Protein AF-F4N006-F1 (afdb_monomer)

Secondary structure (DSSP, 8-state):
-HHHHIIIIISTT-SEEEEEE----SS-PPPEEEEE--S-HHHHHHHHHHGGGS--SEEEEEPTT-TT-TTSHHHHHHHTT-EEEEEE--

Radius of gyration: 13.23 Å; Cα contacts (8 Å, |Δi|>4): 142; chains: 1; bounding box: 28×29×36 Å

pLDDT: mean 78.96, std 9.6, range [50.16, 90.31]

Solvent-accessible surface area (backbone atoms only — not comparable to full-atom values): 5320 Å² total; per-residue (Å²): 107,74,68,55,47,46,58,68,56,69,46,57,82,49,82,61,47,76,46,80,46,63,53,92,50,100,51,92,46,80,24,30,29,45,38,60,38,71,82,43,72,69,62,39,50,52,49,61,64,53,56,76,74,51,98,45,82,42,77,46,77,40,57,52,87,65,62,90,60,73,88,40,71,45,49,49,33,40,79,71,78,34,52,33,37,36,36,43,53,61

Organism: NCBI:txid913028

Sequence (90 aa):
MLIDSVLNSWAKEAAVFIDLHGGDLGEDVAKFVMCQQIGDDELDNIIRSLAPQFDADAIVEFAADQTHNQGWATNELPSLGRHAVMSEGG

Mean predicted aligned error: 7.29 Å

Foldseek 3Di:
DVVCCVDVPVCVPPQEAEAEAEDVPVDDDFKEKEAEDQPDPVLSVVLVVVRVVDPGPYYHYDYNVNLPPPDDPRSVQVVVVHHYMYIYDD

Structure (mmCIF, N/CA/C/O backbone):
data_AF-F4N006-F1
#
_entry.id   AF-F4N006-F1
#
loop_
_atom_site.group_PDB
_atom_site.id
_atom_site.type_symbol
_atom_site.label_atom_id
_atom_site.label_alt_id
_atom_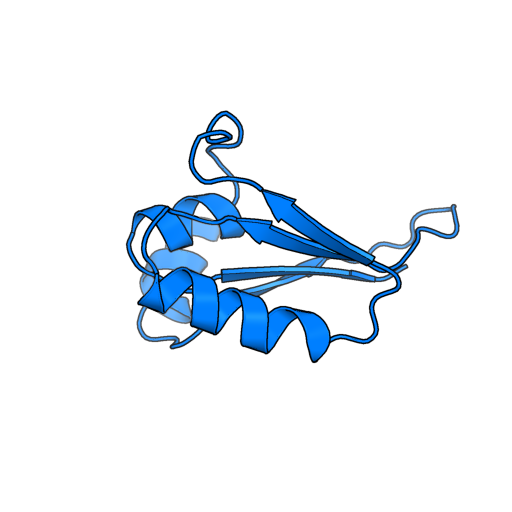site.label_comp_id
_atom_site.label_asym_id
_atom_site.label_entity_id
_atom_site.label_seq_id
_atom_site.pdbx_PDB_ins_code
_atom_site.Cartn_x
_atom_site.Cartn_y
_atom_site.Cartn_z
_atom_site.occupancy
_atom_site.B_iso_or_equiv
_atom_site.auth_seq_id
_atom_site.auth_comp_id
_atom_site.auth_asym_id
_atom_site.auth_atom_id
_atom_site.pdbx_PDB_model_num
ATOM 1 N N . MET A 1 1 ? -12.441 18.321 -1.703 1.00 78.06 1 MET A N 1
ATOM 2 C CA . MET A 1 1 ? -11.254 18.213 -2.588 1.00 78.06 1 MET A CA 1
ATOM 3 C C . MET A 1 1 ? -11.022 16.726 -2.839 1.00 78.06 1 MET A C 1
ATOM 5 O O . MET A 1 1 ? -11.297 15.970 -1.921 1.00 78.06 1 MET A O 1
ATOM 9 N N . LEU A 1 2 ? -10.592 16.284 -4.027 1.00 83.94 2 LEU A N 1
ATOM 10 C CA . LEU A 1 2 ? -10.583 14.853 -4.404 1.00 83.94 2 LEU A CA 1
ATOM 11 C C . LEU A 1 2 ? -9.926 13.931 -3.356 1.00 83.94 2 LEU A C 1
ATOM 13 O O . LEU A 1 2 ? -10.511 12.917 -2.992 1.00 83.94 2 LEU A O 1
ATOM 17 N N . ILE A 1 3 ? -8.770 14.326 -2.815 1.00 81.69 3 ILE A N 1
ATOM 18 C CA . ILE A 1 3 ? -8.036 13.538 -1.811 1.00 81.69 3 ILE A CA 1
ATOM 19 C C . ILE A 1 3 ? -8.838 13.284 -0.527 1.00 81.69 3 ILE A C 1
ATOM 21 O O . ILE A 1 3 ? -8.811 12.185 0.015 1.00 81.69 3 ILE A O 1
ATOM 25 N N . ASP A 1 4 ? -9.611 14.270 -0.074 1.00 84.00 4 ASP A N 1
ATOM 26 C CA . ASP A 1 4 ? -10.465 14.133 1.105 1.00 84.00 4 ASP A CA 1
ATOM 27 C C . ASP A 1 4 ? -11.577 13.106 0.852 1.00 84.00 4 ASP A C 1
ATOM 29 O O . ASP A 1 4 ? -11.825 12.233 1.677 1.00 84.00 4 ASP A O 1
ATOM 33 N N . SER A 1 5 ? -12.186 13.125 -0.337 1.00 89.50 5 SER A N 1
ATOM 34 C CA . SER A 1 5 ? -13.195 12.130 -0.708 1.00 89.50 5 SER A CA 1
ATOM 35 C C . SER A 1 5 ? -12.607 10.721 -0.808 1.00 89.50 5 SER A C 1
ATOM 37 O O . SER A 1 5 ? -13.222 9.774 -0.322 1.00 89.50 5 SER A O 1
ATOM 39 N N . VAL A 1 6 ? -11.401 10.575 -1.363 1.00 86.00 6 VAL A N 1
ATOM 40 C CA . VAL A 1 6 ? -10.712 9.279 -1.439 1.00 86.00 6 VAL A CA 1
ATOM 41 C C . VAL A 1 6 ? -10.419 8.742 -0.038 1.00 86.00 6 VAL A C 1
ATOM 43 O O . VAL A 1 6 ? -10.830 7.629 0.283 1.00 86.00 6 VAL A O 1
ATOM 46 N N . LEU A 1 7 ? -9.773 9.532 0.822 1.00 84.94 7 LEU A N 1
ATOM 47 C CA . LEU A 1 7 ? -9.295 9.046 2.118 1.00 84.94 7 LEU A CA 1
ATOM 48 C C . LEU A 1 7 ? -10.403 8.916 3.167 1.00 84.94 7 LEU A C 1
ATOM 50 O O . LEU A 1 7 ? -10.399 7.951 3.939 1.00 84.94 7 LEU A O 1
ATOM 54 N N . ASN A 1 8 ? -11.338 9.870 3.197 1.00 84.38 8 ASN A N 1
ATOM 55 C CA . ASN A 1 8 ? -12.304 10.031 4.287 1.00 84.38 8 ASN A CA 1
ATOM 56 C C . ASN A 1 8 ? -13.729 9.605 3.922 1.00 84.38 8 ASN A C 1
ATOM 58 O O . ASN A 1 8 ? -14.575 9.511 4.812 1.00 84.38 8 ASN A O 1
ATOM 62 N N . SER A 1 9 ? -14.013 9.318 2.648 1.00 90.06 9 SER A N 1
ATOM 63 C CA . SER A 1 9 ? -15.306 8.772 2.222 1.00 90.06 9 SER A CA 1
ATOM 64 C C . SER A 1 9 ? -15.157 7.396 1.586 1.00 90.06 9 SER A C 1
ATOM 66 O O . SER A 1 9 ? -15.723 6.439 2.102 1.00 90.06 9 SER A O 1
ATOM 68 N N . TRP A 1 10 ? -14.381 7.267 0.511 1.00 89.69 10 TRP A N 1
ATOM 69 C CA . TRP A 1 10 ? -14.343 6.032 -0.278 1.00 89.69 10 TRP A CA 1
ATOM 70 C C . TRP A 1 10 ? -13.523 4.931 0.387 1.00 89.69 10 TRP A C 1
ATOM 72 O O . TRP A 1 10 ? -13.986 3.803 0.506 1.00 89.69 10 TRP A O 1
ATOM 82 N N . ALA A 1 11 ? -12.331 5.261 0.879 1.00 87.19 11 ALA A N 1
ATOM 83 C CA . ALA A 1 11 ? -11.460 4.302 1.548 1.00 87.19 11 ALA A CA 1
ATOM 84 C C . ALA A 1 11 ? -11.767 4.148 3.043 1.00 87.19 11 ALA A C 1
ATOM 86 O O . ALA A 1 11 ? -11.085 3.380 3.720 1.00 87.19 11 ALA A O 1
ATOM 87 N N . LYS A 1 12 ? -12.732 4.904 3.591 1.00 85.94 12 LYS A N 1
ATOM 88 C CA . LYS A 1 12 ? -12.936 5.050 5.043 1.00 85.94 12 LYS A CA 1
ATOM 89 C C . LYS A 1 12 ? -13.065 3.709 5.769 1.00 85.94 12 LYS A C 1
ATOM 91 O O . LYS A 1 12 ? -12.508 3.557 6.848 1.00 85.94 12 LYS A O 1
ATOM 96 N N . GLU A 1 13 ? -13.785 2.767 5.170 1.00 86.56 13 GLU A N 1
ATOM 97 C CA . GLU A 1 13 ? -14.060 1.440 5.740 1.00 86.56 13 GLU A CA 1
ATOM 98 C C . GLU A 1 13 ? -13.282 0.321 5.033 1.00 86.56 13 GLU A C 1
ATOM 100 O O . GLU A 1 13 ? -13.512 -0.860 5.286 1.00 86.56 13 GLU A O 1
ATOM 105 N N . ALA A 1 14 ? -12.366 0.672 4.127 1.00 85.19 14 ALA A N 1
ATOM 106 C CA . ALA A 1 14 ? -11.537 -0.315 3.458 1.00 85.19 14 ALA A CA 1
ATOM 107 C C . ALA A 1 14 ? -10.582 -0.960 4.470 1.00 85.19 14 ALA A C 1
ATOM 109 O O . ALA A 1 14 ? -9.913 -0.266 5.235 1.00 85.19 14 ALA A O 1
ATOM 110 N N . ALA A 1 15 ? -10.490 -2.291 4.438 1.00 81.81 15 ALA A N 1
ATOM 111 C CA . ALA A 1 15 ? -9.537 -3.026 5.267 1.00 81.81 15 ALA A CA 1
ATOM 112 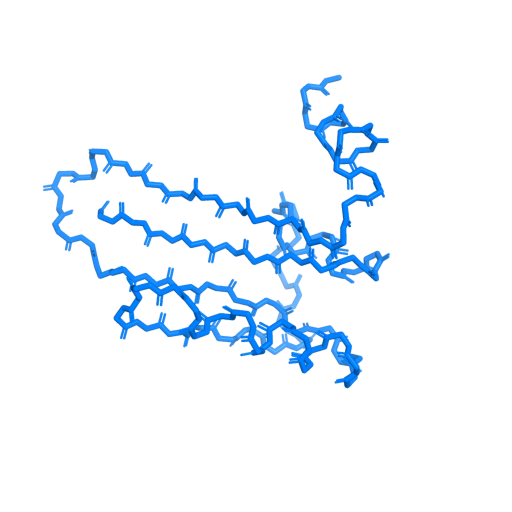C C . ALA A 1 15 ? -8.080 -2.693 4.898 1.00 81.81 15 ALA A C 1
ATOM 114 O O . ALA A 1 15 ? -7.213 -2.693 5.769 1.00 81.81 15 ALA A O 1
ATOM 115 N N . VAL A 1 16 ? -7.831 -2.399 3.615 1.00 81.50 16 VAL A N 1
ATOM 116 C CA . VAL A 1 16 ? -6.529 -2.022 3.051 1.00 81.50 16 VAL A CA 1
ATOM 117 C C 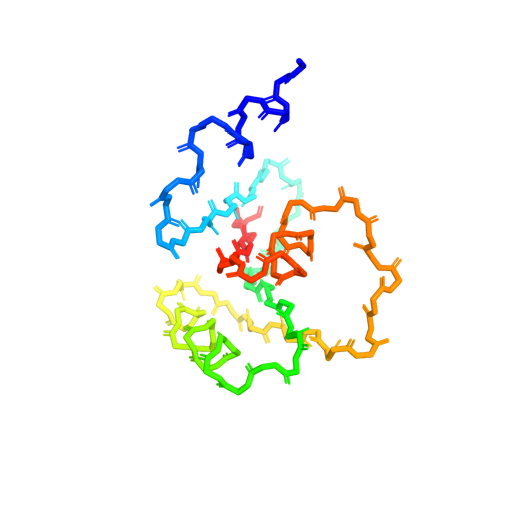. VAL A 1 16 ? -6.738 -0.995 1.939 1.00 81.50 16 VAL A C 1
ATOM 119 O O . VAL A 1 16 ? -7.673 -1.118 1.146 1.00 81.50 16 VAL A O 1
ATOM 122 N N . PHE A 1 17 ? -5.851 -0.005 1.860 1.00 84.94 17 PHE A N 1
ATOM 123 C CA . PHE A 1 17 ? -5.726 0.907 0.727 1.00 84.94 17 PHE A CA 1
ATOM 124 C C . PHE A 1 17 ? -4.499 0.536 -0.118 1.00 84.94 17 PHE A C 1
ATOM 126 O O . PHE A 1 17 ? -3.379 0.547 0.384 1.00 84.94 17 PHE A O 1
ATOM 133 N N . ILE A 1 18 ? -4.698 0.198 -1.392 1.00 85.00 18 ILE A N 1
ATOM 134 C CA . ILE A 1 18 ? -3.602 -0.105 -2.323 1.00 85.00 18 ILE A CA 1
ATOM 135 C C . ILE A 1 18 ? -3.509 1.045 -3.317 1.00 85.00 18 ILE A C 1
ATOM 137 O O . ILE A 1 18 ? -4.457 1.288 -4.066 1.00 85.00 18 ILE A O 1
ATOM 141 N N . ASP A 1 19 ? -2.378 1.737 -3.307 1.00 85.44 19 ASP A N 1
ATOM 142 C CA . ASP A 1 19 ? -2.075 2.808 -4.246 1.00 85.44 19 ASP A CA 1
ATOM 143 C C . ASP A 1 19 ? -1.220 2.251 -5.386 1.00 85.44 19 ASP A C 1
ATOM 145 O O . ASP A 1 19 ? -0.066 1.867 -5.186 1.00 85.44 19 ASP A O 1
ATOM 149 N N . LEU A 1 20 ? -1.817 2.129 -6.569 1.00 83.94 20 LEU A N 1
ATOM 150 C CA . LEU A 1 20 ? -1.136 1.621 -7.755 1.00 83.94 20 LEU A CA 1
ATOM 151 C C . LEU A 1 20 ? -0.569 2.806 -8.526 1.00 83.94 20 LEU A C 1
ATOM 153 O O . LEU A 1 20 ? -1.314 3.546 -9.170 1.00 83.94 20 LEU A O 1
ATOM 157 N N . HIS A 1 21 ? 0.742 2.977 -8.446 1.00 81.25 21 HIS A N 1
ATOM 158 C CA . HIS A 1 21 ? 1.478 3.902 -9.288 1.00 81.25 21 HIS A CA 1
ATOM 159 C C . HIS A 1 21 ? 2.005 3.142 -10.500 1.00 81.25 21 HIS A C 1
ATOM 161 O O . H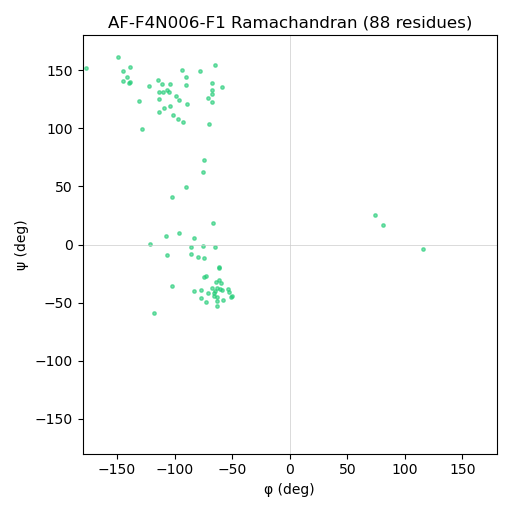IS A 1 21 ? 2.228 1.929 -10.490 1.00 81.25 21 HIS A O 1
ATOM 167 N N . GLY A 1 22 ? 2.121 3.879 -11.581 1.00 72.62 22 GLY A N 1
ATOM 168 C CA . GLY A 1 22 ? 2.633 3.411 -12.848 1.00 72.62 22 GLY A CA 1
ATOM 169 C C . GLY A 1 22 ? 2.652 4.599 -13.784 1.00 72.62 22 GLY A C 1
ATOM 170 O O . GLY A 1 22 ? 1.838 5.526 -13.657 1.00 72.62 22 GLY A O 1
ATOM 171 N N . GLY A 1 23 ? 3.564 4.583 -14.738 1.00 64.19 23 GLY A N 1
ATOM 172 C CA . GLY A 1 23 ? 3.658 5.640 -15.724 1.00 64.19 23 GLY A CA 1
ATOM 173 C C . GLY A 1 23 ? 4.165 5.110 -17.047 1.00 64.19 23 GLY A C 1
ATOM 174 O O . GLY A 1 23 ? 4.796 4.069 -17.124 1.00 64.19 23 GLY A O 1
ATOM 175 N N . ASP A 1 24 ? 3.925 5.872 -18.109 1.00 64.06 24 ASP A N 1
ATOM 176 C CA . ASP A 1 24 ? 4.775 5.796 -19.299 1.00 64.06 24 ASP A CA 1
ATOM 177 C C . ASP A 1 24 ? 6.086 6.523 -18.961 1.00 64.06 24 ASP A C 1
ATOM 179 O O . ASP A 1 24 ? 6.376 7.618 -19.455 1.00 64.06 24 ASP A O 1
ATOM 183 N N . LEU A 1 25 ? 6.808 5.991 -17.971 1.00 61.62 25 LEU A N 1
ATOM 184 C CA . LEU A 1 25 ? 8.152 6.433 -17.667 1.00 61.62 25 LEU A CA 1
ATOM 185 C C . LEU A 1 25 ? 8.968 5.993 -18.882 1.00 61.62 25 LEU A C 1
ATOM 187 O O . LEU A 1 25 ? 8.952 4.830 -19.267 1.00 61.62 25 LEU A O 1
ATOM 191 N N . GLY A 1 26 ? 9.637 6.927 -19.559 1.00 60.91 26 GLY A N 1
ATOM 192 C CA . GLY A 1 26 ? 10.439 6.623 -20.755 1.00 60.91 26 GLY A CA 1
ATOM 193 C C . GLY A 1 26 ? 11.673 5.748 -20.474 1.00 60.91 26 GLY A C 1
ATOM 194 O O . GLY A 1 26 ? 12.614 5.749 -21.266 1.00 60.91 26 GLY A O 1
ATOM 195 N N . GLU A 1 27 ? 11.692 5.066 -19.332 1.00 66.69 27 GLU A N 1
ATOM 196 C CA . GLU A 1 27 ? 12.763 4.289 -18.735 1.00 66.69 27 GLU A CA 1
ATOM 197 C C . GLU A 1 27 ? 12.135 3.019 -18.148 1.00 66.69 27 GLU A C 1
ATOM 199 O O . GLU A 1 27 ? 11.074 3.099 -17.540 1.00 66.69 27 GLU A O 1
ATOM 204 N N . ASP A 1 28 ? 12.788 1.864 -18.302 1.00 68.88 28 ASP A N 1
ATOM 205 C CA . ASP A 1 28 ? 12.365 0.639 -17.616 1.00 68.88 28 ASP A CA 1
ATOM 206 C C . ASP A 1 28 ? 12.660 0.785 -16.112 1.00 68.88 28 ASP A C 1
ATOM 208 O O . ASP A 1 28 ? 13.820 0.671 -15.692 1.00 68.88 28 ASP A O 1
ATOM 212 N N . VAL A 1 29 ? 11.639 1.043 -15.290 1.00 72.50 29 VAL A N 1
ATOM 213 C CA . VAL A 1 29 ? 11.790 1.102 -13.833 1.00 72.50 29 VAL A CA 1
ATOM 214 C C . VAL A 1 29 ? 11.556 -0.284 -13.234 1.00 72.50 29 VAL A C 1
ATOM 216 O O . VAL A 1 29 ? 10.650 -1.023 -13.622 1.00 72.50 29 VAL A O 1
ATOM 219 N N . ALA A 1 30 ? 12.402 -0.666 -12.271 1.00 75.50 30 ALA A N 1
ATOM 220 C CA . ALA A 1 30 ? 12.192 -1.892 -11.506 1.00 75.50 30 ALA A CA 1
ATOM 221 C C . ALA A 1 30 ? 10.834 -1.827 -10.796 1.00 75.50 30 ALA A C 1
ATOM 223 O O . ALA A 1 30 ? 10.511 -0.814 -10.176 1.00 75.50 30 ALA A O 1
ATOM 224 N N . LYS A 1 31 ? 10.055 -2.908 -10.833 1.00 82.69 31 LYS A N 1
ATOM 225 C CA . LYS A 1 31 ? 8.791 -2.966 -10.098 1.00 82.69 31 LYS A CA 1
ATOM 226 C C . LYS A 1 31 ? 9.107 -3.057 -8.617 1.00 82.69 31 LYS A C 1
ATOM 228 O O . LYS A 1 31 ? 9.833 -3.957 -8.195 1.00 82.69 31 LYS A O 1
ATOM 233 N N . PHE A 1 32 ? 8.557 -2.174 -7.801 1.00 85.81 32 PHE A N 1
ATOM 234 C CA . PHE A 1 32 ? 8.771 -2.256 -6.362 1.00 85.81 32 PHE A CA 1
ATOM 235 C C . PHE A 1 32 ? 7.498 -1.974 -5.581 1.00 85.81 32 PHE A C 1
ATOM 237 O O . PHE A 1 32 ? 6.603 -1.257 -6.027 1.00 85.81 32 PHE A O 1
ATOM 244 N N . VAL A 1 33 ? 7.442 -2.547 -4.384 1.00 88.31 33 VAL A N 1
ATOM 245 C CA . VAL A 1 33 ? 6.416 -2.256 -3.386 1.00 88.31 33 VAL A CA 1
ATOM 246 C C . VAL A 1 33 ? 7.053 -1.490 -2.242 1.00 88.31 33 VAL A C 1
ATOM 248 O O . VAL A 1 33 ? 8.083 -1.908 -1.715 1.00 88.31 33 VAL A O 1
ATOM 251 N N . MET A 1 34 ? 6.430 -0.387 -1.837 1.00 86.69 34 MET A N 1
ATOM 252 C CA . MET A 1 34 ? 6.830 0.385 -0.664 1.00 86.69 34 MET A CA 1
ATOM 253 C C . MET A 1 34 ? 5.833 0.177 0.473 1.00 86.69 34 MET A C 1
ATOM 255 O O . MET A 1 34 ? 4.616 0.299 0.298 1.00 86.69 34 MET A O 1
ATOM 259 N N . CYS A 1 35 ? 6.370 -0.080 1.662 1.00 85.69 35 CYS A N 1
ATOM 260 C CA . CYS A 1 35 ? 5.604 -0.265 2.884 1.00 85.69 35 CYS A CA 1
ATOM 261 C C . CYS A 1 35 ? 6.181 0.597 4.007 1.00 85.69 35 CYS A C 1
ATOM 263 O O . CYS A 1 35 ? 7.354 0.467 4.356 1.00 85.69 35 CYS A O 1
ATOM 265 N N . GLN A 1 36 ? 5.354 1.457 4.598 1.00 85.25 36 GLN A N 1
ATOM 266 C CA . GLN A 1 36 ? 5.722 2.226 5.782 1.00 85.25 36 GLN A CA 1
ATOM 267 C C . GLN A 1 36 ? 5.366 1.428 7.037 1.00 85.25 36 GLN A C 1
ATOM 269 O O . GLN A 1 36 ? 4.199 1.105 7.252 1.00 85.25 36 GLN A O 1
ATOM 274 N N . GLN A 1 37 ? 6.364 1.136 7.868 1.00 83.94 37 GLN A N 1
ATOM 275 C CA . GLN A 1 37 ? 6.141 0.619 9.215 1.00 83.94 37 GLN A CA 1
ATOM 276 C C . GLN A 1 37 ? 5.729 1.757 10.142 1.00 83.94 37 GLN A C 1
ATOM 278 O O . GLN A 1 37 ? 6.191 2.891 9.982 1.00 83.94 37 GLN A O 1
ATOM 283 N N . ILE A 1 38 ? 4.917 1.454 11.145 1.00 82.81 38 ILE A N 1
ATOM 284 C CA . ILE A 1 38 ? 4.518 2.438 12.162 1.00 82.81 38 ILE A CA 1
ATOM 285 C C . ILE A 1 38 ? 4.887 2.025 13.585 1.00 82.81 38 ILE A C 1
ATOM 287 O O . ILE A 1 38 ? 4.634 2.785 14.518 1.00 82.81 38 ILE A O 1
ATOM 291 N N . GLY A 1 39 ? 5.515 0.857 13.755 1.00 82.75 39 GLY A N 1
ATOM 292 C CA . GLY A 1 39 ? 5.915 0.347 15.066 1.00 82.75 39 GLY A CA 1
ATOM 293 C C . GLY A 1 39 ? 4.770 -0.318 15.829 1.00 82.75 39 GLY A C 1
ATOM 294 O O . GLY A 1 39 ? 4.874 -0.503 17.040 1.00 82.75 39 GLY A O 1
ATOM 295 N N . ASP A 1 40 ? 3.689 -0.661 15.127 1.00 86.12 40 ASP A N 1
ATOM 296 C CA . ASP A 1 40 ? 2.626 -1.534 15.615 1.00 86.12 40 ASP A CA 1
ATOM 297 C C . ASP A 1 40 ? 2.839 -2.921 15.002 1.00 86.12 40 ASP A C 1
ATOM 299 O O . ASP A 1 40 ? 2.697 -3.103 13.792 1.00 86.12 40 ASP A O 1
ATOM 303 N N . ASP A 1 41 ? 3.197 -3.896 15.839 1.00 88.12 41 ASP A N 1
ATOM 304 C CA . ASP A 1 41 ? 3.558 -5.241 15.387 1.00 88.12 41 ASP A CA 1
ATOM 305 C C . ASP A 1 41 ? 2.425 -5.942 14.619 1.00 88.12 41 ASP A C 1
ATOM 307 O O . ASP A 1 41 ? 2.697 -6.730 13.711 1.00 88.12 41 ASP A O 1
ATOM 311 N N . GLU A 1 42 ? 1.158 -5.700 14.964 1.00 87.88 42 GLU A N 1
ATOM 312 C CA . GLU A 1 42 ? 0.024 -6.335 14.287 1.00 87.88 42 GLU A CA 1
ATOM 313 C C . GLU A 1 42 ? -0.160 -5.739 12.888 1.00 87.88 42 GLU A C 1
ATOM 315 O O . GLU A 1 42 ? -0.201 -6.474 11.895 1.00 87.88 42 GLU A O 1
ATOM 320 N N . LEU A 1 43 ? -0.187 -4.407 12.801 1.00 82.06 43 LEU A N 1
ATOM 321 C CA . LEU A 1 43 ? -0.352 -3.681 11.541 1.00 82.06 43 LEU A CA 1
ATOM 322 C C . LEU A 1 43 ? 0.840 -3.897 10.600 1.00 82.06 43 LEU A C 1
ATOM 324 O O . LEU A 1 43 ? 0.652 -4.188 9.414 1.00 82.06 43 LEU A O 1
ATOM 328 N N . ASP A 1 44 ? 2.063 -3.828 11.125 1.00 86.62 44 ASP A N 1
ATOM 329 C CA . ASP A 1 44 ? 3.286 -4.018 10.346 1.00 86.62 44 ASP A CA 1
ATOM 330 C C . ASP A 1 44 ? 3.355 -5.448 9.779 1.00 86.62 44 ASP A C 1
ATOM 332 O O . ASP A 1 44 ? 3.751 -5.646 8.629 1.00 86.62 44 ASP A O 1
ATOM 336 N N . ASN A 1 45 ? 2.913 -6.464 10.531 1.00 89.56 45 ASN A N 1
ATOM 337 C CA . ASN A 1 45 ? 2.864 -7.843 10.036 1.00 89.56 45 ASN A CA 1
ATOM 338 C C . ASN A 1 45 ? 1.824 -8.043 8.927 1.00 89.56 45 ASN A C 1
ATOM 340 O O . ASN A 1 45 ? 2.091 -8.772 7.967 1.00 89.56 45 ASN A O 1
ATOM 344 N N . ILE A 1 46 ? 0.664 -7.386 9.017 1.00 87.56 46 ILE A N 1
ATOM 345 C CA . ILE A 1 46 ? -0.341 -7.419 7.948 1.00 87.56 46 ILE A CA 1
ATOM 346 C C . ILE A 1 46 ? 0.238 -6.792 6.678 1.00 87.56 46 ILE A C 1
ATOM 348 O O . ILE A 1 46 ? 0.188 -7.415 5.616 1.00 87.56 46 ILE A O 1
ATOM 352 N N . ILE A 1 47 ? 0.857 -5.615 6.783 1.00 84.56 47 ILE A N 1
ATOM 353 C CA . ILE A 1 47 ? 1.490 -4.923 5.651 1.00 84.56 47 ILE A CA 1
ATOM 354 C C . ILE A 1 47 ? 2.576 -5.804 5.006 1.00 84.56 47 ILE A C 1
ATOM 356 O O . ILE A 1 47 ? 2.546 -6.019 3.790 1.00 84.56 47 ILE A O 1
ATOM 360 N N . ARG A 1 48 ? 3.465 -6.410 5.807 1.00 87.38 48 ARG A N 1
ATOM 361 C CA . ARG A 1 48 ? 4.497 -7.344 5.312 1.00 87.38 48 ARG A CA 1
ATOM 362 C C . ARG A 1 48 ? 3.920 -8.588 4.641 1.00 87.38 48 ARG A C 1
ATOM 364 O O . ARG A 1 48 ? 4.549 -9.134 3.742 1.00 87.38 48 ARG A O 1
ATOM 371 N N . SER A 1 49 ? 2.740 -9.051 5.052 1.00 90.31 49 SER A N 1
ATOM 372 C CA . SER A 1 49 ? 2.088 -10.211 4.427 1.00 90.31 49 SER A CA 1
ATOM 373 C C . SER A 1 49 ? 1.488 -9.895 3.051 1.00 90.31 49 SER A C 1
ATOM 375 O O . SER A 1 49 ? 1.405 -10.779 2.194 1.00 90.31 49 SER A O 1
ATOM 377 N N . LEU A 1 50 ? 1.105 -8.633 2.828 1.00 87.44 50 LEU A N 1
ATOM 378 C CA . LEU A 1 50 ? 0.496 -8.155 1.587 1.00 87.44 50 LEU A CA 1
ATOM 379 C C . LEU A 1 50 ? 1.543 -7.832 0.519 1.00 87.44 50 LEU A C 1
ATOM 381 O O . LEU A 1 50 ? 1.340 -8.165 -0.645 1.00 87.44 50 LEU A O 1
ATOM 385 N N . ALA A 1 51 ? 2.668 -7.229 0.908 1.00 85.88 51 ALA A N 1
ATOM 386 C CA . ALA A 1 51 ? 3.728 -6.816 -0.011 1.00 85.88 51 ALA A CA 1
ATOM 387 C C . ALA A 1 51 ? 4.230 -7.912 -0.986 1.00 85.88 51 ALA A C 1
ATOM 389 O O . ALA A 1 51 ? 4.318 -7.633 -2.180 1.00 85.88 51 ALA A O 1
ATOM 390 N N . PRO A 1 52 ? 4.496 -9.167 -0.565 1.00 88.19 52 PRO A N 1
ATOM 391 C CA . PRO A 1 52 ? 4.971 -10.217 -1.472 1.00 88.19 52 PRO A CA 1
ATOM 392 C C . PRO A 1 52 ? 3.884 -10.792 -2.391 1.00 88.19 52 PRO A C 1
ATOM 394 O O . PRO A 1 52 ? 4.177 -11.681 -3.185 1.00 88.19 52 PRO A O 1
ATOM 397 N N . GLN A 1 53 ? 2.628 -10.338 -2.282 1.00 89.00 53 GLN A N 1
ATOM 398 C CA . GLN A 1 53 ? 1.554 -10.748 -3.196 1.00 89.00 53 GLN A CA 1
ATOM 399 C C . GLN A 1 53 ? 1.595 -9.989 -4.530 1.00 89.00 53 GLN A C 1
ATOM 401 O O . GLN A 1 53 ? 0.875 -10.349 -5.462 1.00 89.00 53 GLN A O 1
ATOM 406 N N . PHE A 1 54 ? 2.417 -8.943 -4.628 1.00 84.94 54 PHE A N 1
ATOM 407 C CA . PHE A 1 54 ? 2.644 -8.199 -5.859 1.00 84.94 54 PHE A CA 1
ATOM 408 C C . PHE A 1 54 ? 3.815 -8.806 -6.639 1.00 84.94 54 PHE A C 1
ATOM 410 O O . PHE A 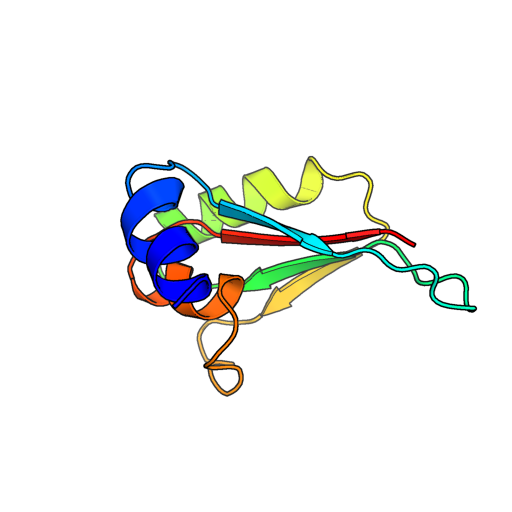1 54 ? 4.804 -9.249 -6.055 1.00 84.94 54 PHE A O 1
ATOM 417 N N . ASP A 1 55 ? 3.712 -8.795 -7.968 1.00 84.50 55 ASP A N 1
ATOM 418 C CA . ASP A 1 55 ? 4.804 -9.154 -8.882 1.00 84.50 55 ASP A CA 1
ATOM 419 C C . ASP A 1 55 ? 5.837 -8.018 -8.927 1.00 84.50 55 ASP A C 1
ATOM 421 O O . ASP A 1 55 ? 5.875 -7.233 -9.875 1.00 84.50 55 ASP A O 1
ATOM 425 N N . ALA A 1 56 ? 6.604 -7.879 -7.847 1.00 85.19 56 ALA A N 1
ATOM 426 C CA . ALA A 1 56 ? 7.597 -6.831 -7.658 1.00 85.19 56 ALA A CA 1
ATOM 427 C C . ALA A 1 56 ? 9.016 -7.409 -7.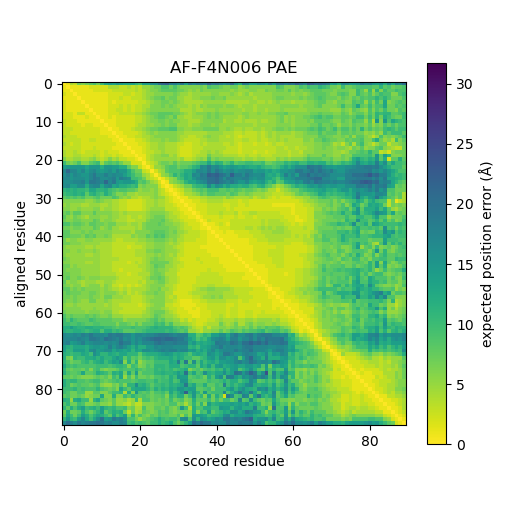605 1.00 85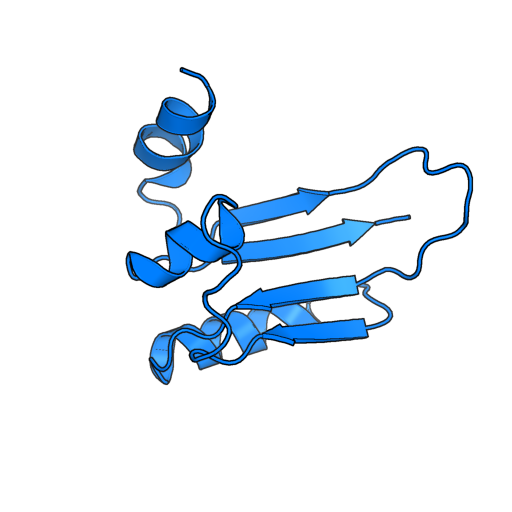.19 56 ALA A C 1
ATOM 429 O O . ALA A 1 56 ? 9.259 -8.447 -6.988 1.00 85.19 56 ALA A O 1
ATOM 430 N N . ASP A 1 57 ? 9.963 -6.693 -8.205 1.00 86.19 57 ASP A N 1
ATOM 431 C CA . ASP A 1 57 ? 11.392 -7.006 -8.169 1.00 86.19 57 ASP A CA 1
ATOM 432 C C . ASP A 1 57 ? 12.002 -6.704 -6.790 1.00 86.19 57 ASP A C 1
ATOM 434 O O . ASP A 1 57 ? 12.994 -7.319 -6.391 1.00 86.19 57 ASP A O 1
ATOM 438 N N . ALA A 1 58 ? 11.410 -5.759 -6.048 1.00 86.69 58 ALA A N 1
ATOM 439 C CA . ALA A 1 58 ? 11.850 -5.377 -4.712 1.00 86.69 58 ALA A CA 1
ATOM 440 C C . ALA A 1 58 ? 10.690 -5.004 -3.775 1.00 86.69 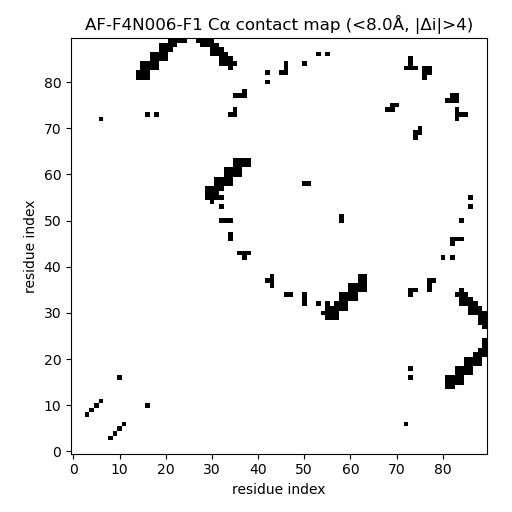58 ALA A C 1
ATOM 442 O O . ALA A 1 58 ? 9.683 -4.430 -4.185 1.00 86.69 58 ALA A O 1
ATOM 443 N N . ILE A 1 59 ? 10.880 -5.268 -2.481 1.00 89.50 59 ILE A N 1
ATOM 444 C CA . ILE A 1 59 ? 10.042 -4.741 -1.399 1.00 89.50 59 ILE A CA 1
ATOM 445 C C . ILE A 1 59 ? 10.915 -3.803 -0.570 1.00 89.50 59 ILE A C 1
ATOM 447 O O . ILE A 1 59 ? 11.989 -4.191 -0.109 1.00 89.50 59 ILE A O 1
ATOM 451 N N . VAL A 1 60 ? 10.458 -2.569 -0.396 1.00 88.25 60 VAL A N 1
ATOM 452 C CA . VAL A 1 60 ? 11.151 -1.519 0.346 1.00 88.25 60 VAL A CA 1
ATOM 453 C C . VAL A 1 60 ? 10.340 -1.189 1.591 1.00 88.25 60 VAL A C 1
ATOM 455 O O . VAL A 1 60 ? 9.228 -0.669 1.505 1.00 88.25 60 VAL A O 1
ATOM 458 N N . GLU A 1 61 ? 10.907 -1.486 2.758 1.00 87.62 61 GLU A N 1
ATOM 459 C CA . GLU A 1 61 ? 10.310 -1.148 4.049 1.00 87.62 61 GLU A CA 1
ATOM 460 C C . GLU A 1 61 ? 10.942 0.128 4.611 1.00 87.62 61 GLU A C 1
ATOM 462 O O . GLU A 1 61 ? 12.165 0.226 4.740 1.00 87.62 61 GLU A O 1
ATOM 467 N N . PHE A 1 62 ? 10.101 1.089 4.982 1.00 84.25 62 PHE A N 1
ATOM 468 C CA . PHE A 1 62 ? 10.511 2.284 5.711 1.00 84.25 62 PHE A CA 1
ATOM 469 C C . PHE A 1 62 ? 10.273 2.058 7.193 1.00 84.25 62 PHE A C 1
ATOM 471 O O . PHE A 1 62 ? 9.159 1.732 7.605 1.00 84.25 62 PHE A O 1
ATOM 478 N N . ALA A 1 63 ? 11.325 2.219 7.992 1.00 82.81 63 ALA A N 1
ATOM 479 C CA . ALA A 1 63 ? 11.230 2.068 9.436 1.00 82.81 63 ALA A CA 1
ATOM 480 C C . ALA A 1 63 ? 10.324 3.153 10.043 1.00 82.81 63 ALA A C 1
ATOM 482 O O . ALA A 1 63 ? 10.189 4.254 9.502 1.00 82.81 63 ALA A O 1
ATOM 483 N N . ALA A 1 64 ? 9.727 2.852 11.196 1.00 77.75 64 ALA A N 1
ATOM 484 C CA . ALA A 1 64 ? 8.794 3.748 11.882 1.00 77.75 64 ALA A CA 1
ATOM 485 C C . ALA A 1 64 ? 9.408 5.091 12.313 1.00 77.75 64 ALA A C 1
ATOM 487 O O . ALA A 1 64 ? 8.680 6.049 12.554 1.00 77.75 64 ALA A O 1
ATOM 488 N N . ASP A 1 65 ? 10.735 5.189 12.408 1.00 78.25 65 ASP A N 1
ATOM 489 C CA . ASP A 1 65 ? 11.453 6.431 12.705 1.00 78.25 65 ASP A CA 1
ATOM 490 C C . ASP A 1 65 ? 11.747 7.281 11.452 1.00 78.25 65 ASP A C 1
ATOM 492 O O . ASP A 1 65 ? 12.120 8.450 11.569 1.00 78.25 65 ASP A O 1
ATOM 496 N N . GLN A 1 66 ? 11.494 6.757 10.247 1.00 71.62 66 GLN A N 1
ATOM 497 C CA . GLN A 1 66 ? 11.682 7.442 8.964 1.00 71.62 66 GLN A CA 1
ATOM 498 C C . GLN A 1 66 ? 10.422 8.202 8.516 1.00 71.62 66 GLN A C 1
ATOM 500 O O . GLN A 1 66 ? 9.978 8.114 7.376 1.00 71.62 66 GLN A O 1
ATOM 505 N N . THR A 1 67 ? 9.855 9.009 9.417 1.00 60.28 67 THR A N 1
ATOM 506 C CA . THR A 1 67 ? 8.580 9.730 9.211 1.00 60.28 67 THR A CA 1
ATOM 507 C C . THR A 1 67 ? 8.698 11.048 8.444 1.00 60.28 67 THR A C 1
ATOM 509 O O . THR A 1 67 ? 7.709 11.759 8.286 1.00 60.28 67 THR A O 1
ATOM 512 N N . HIS A 1 68 ? 9.878 11.398 7.922 1.00 57.78 68 HIS A N 1
ATOM 513 C CA . HIS A 1 68 ? 10.086 12.655 7.189 1.00 57.78 68 HIS A CA 1
ATOM 514 C C . HIS A 1 68 ? 9.294 12.757 5.861 1.00 57.78 68 HIS A C 1
ATOM 516 O O . HIS A 1 68 ? 9.322 13.810 5.228 1.00 57.78 68 HIS A O 1
ATOM 522 N N . ASN A 1 69 ? 8.547 11.714 5.476 1.00 59.12 69 ASN A N 1
ATOM 523 C CA . ASN A 1 69 ? 7.732 11.629 4.259 1.00 59.12 69 ASN A CA 1
ATOM 524 C C . ASN A 1 69 ? 6.218 11.834 4.509 1.00 59.12 69 ASN A C 1
ATOM 526 O O . ASN A 1 69 ? 5.387 11.120 3.941 1.00 59.12 69 ASN A O 1
ATOM 530 N N . GLN A 1 70 ? 5.840 12.787 5.366 1.00 56.75 70 GLN A N 1
ATOM 531 C CA . GLN A 1 70 ? 4.431 13.170 5.563 1.00 56.75 70 GLN A CA 1
ATOM 532 C C . GLN A 1 70 ? 3.860 13.843 4.301 1.00 56.75 70 GLN A C 1
ATOM 534 O O . GLN A 1 70 ? 4.537 14.643 3.653 1.00 56.75 70 GLN A O 1
ATOM 539 N N . GLY A 1 71 ? 2.614 13.514 3.945 1.00 58.94 71 GLY A N 1
ATOM 540 C CA . GLY A 1 71 ? 1.912 14.045 2.767 1.00 58.94 71 GLY A CA 1
ATOM 541 C C . GLY A 1 71 ? 1.555 13.036 1.667 1.00 58.94 71 GLY A C 1
ATOM 542 O O . GLY A 1 71 ? 0.880 13.416 0.709 1.00 58.94 71 GLY A O 1
ATOM 543 N N . TRP A 1 72 ? 1.957 11.767 1.781 1.00 67.94 72 TRP A N 1
ATOM 544 C CA . TRP A 1 72 ? 1.531 10.693 0.870 1.00 67.94 72 TRP A CA 1
ATOM 545 C C . TRP A 1 72 ? 0.479 9.815 1.540 1.00 67.94 72 TRP A C 1
ATOM 547 O O . TRP A 1 72 ? 0.623 9.463 2.710 1.00 67.94 72 TRP A O 1
ATOM 557 N N . ALA A 1 73 ? -0.571 9.432 0.806 1.00 66.12 73 ALA A N 1
ATOM 558 C CA . ALA A 1 73 ? -1.680 8.645 1.354 1.00 66.12 73 ALA A CA 1
ATOM 559 C C . ALA A 1 73 ? -1.195 7.355 2.039 1.00 66.12 73 ALA A C 1
ATOM 561 O O . ALA A 1 73 ? -1.681 7.006 3.110 1.00 66.12 73 ALA A O 1
ATOM 562 N N . THR A 1 74 ? -0.188 6.695 1.470 1.00 69.44 74 THR A N 1
ATOM 563 C CA . THR A 1 74 ? 0.401 5.455 1.988 1.00 69.44 74 THR A CA 1
ATOM 564 C C . THR A 1 74 ? 1.293 5.627 3.217 1.00 69.44 74 THR A C 1
ATOM 566 O O . THR A 1 74 ? 1.569 4.637 3.883 1.00 69.44 74 THR A O 1
ATOM 569 N N . ASN A 1 75 ? 1.657 6.860 3.578 1.00 71.81 75 ASN A N 1
ATOM 570 C CA . ASN A 1 75 ? 2.379 7.180 4.816 1.00 71.81 75 ASN A CA 1
ATOM 571 C C . ASN A 1 75 ? 1.438 7.766 5.884 1.00 71.81 75 ASN A C 1
ATOM 573 O O . ASN A 1 75 ? 1.572 7.472 7.070 1.00 71.81 75 ASN A O 1
ATOM 577 N N . GLU A 1 76 ? 0.445 8.557 5.465 1.00 74.25 76 GLU A N 1
ATOM 578 C CA . GLU A 1 76 ? -0.562 9.157 6.350 1.00 74.25 76 GLU A CA 1
ATOM 579 C C . GLU A 1 76 ? -1.552 8.115 6.888 1.00 74.25 76 GLU A C 1
ATOM 581 O O . GLU A 1 76 ? -1.893 8.133 8.070 1.00 74.25 76 GLU A O 1
ATOM 586 N N . LEU A 1 77 ? -2.011 7.176 6.054 1.00 71.81 77 LEU A N 1
ATOM 587 C CA . LEU A 1 77 ? -2.995 6.169 6.460 1.00 71.81 77 LEU A CA 1
ATOM 588 C C . LEU A 1 77 ? -2.487 5.235 7.576 1.00 71.81 77 LEU A C 1
ATOM 590 O O . LEU A 1 77 ? -3.223 5.071 8.555 1.00 71.81 77 LEU A O 1
ATOM 594 N N . PRO A 1 78 ? -1.252 4.699 7.522 1.00 70.56 78 PRO A N 1
ATOM 595 C CA . PRO A 1 78 ? -0.706 3.910 8.621 1.00 70.56 78 PRO A CA 1
ATOM 596 C C . PRO A 1 78 ? -0.652 4.682 9.943 1.00 70.56 78 PRO A C 1
ATOM 598 O O . PRO A 1 78 ? -1.032 4.135 10.973 1.00 70.56 78 PRO A O 1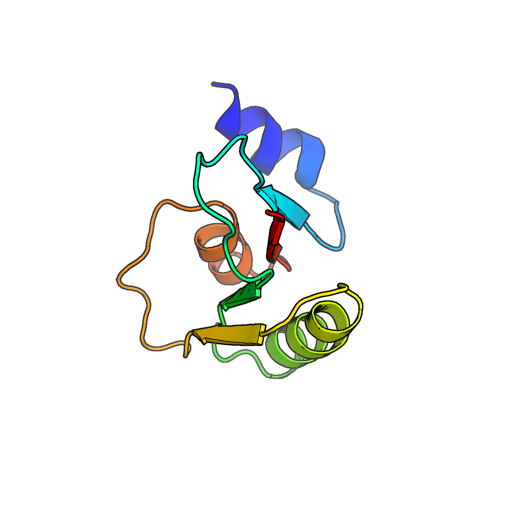
ATOM 601 N N . SER A 1 79 ? -0.307 5.976 9.933 1.00 69.88 79 SER A N 1
ATOM 602 C CA . SER A 1 79 ? -0.301 6.807 11.155 1.00 69.88 79 SER A CA 1
ATOM 603 C C . SER A 1 79 ? -1.679 6.939 11.830 1.00 69.88 79 SER A C 1
ATOM 605 O O . SER A 1 79 ? -1.773 7.233 13.021 1.00 69.88 79 SER A O 1
ATOM 607 N N . LEU A 1 80 ? -2.753 6.683 11.078 1.00 75.12 80 LEU A N 1
ATOM 608 C CA . LEU A 1 80 ? -4.139 6.661 11.548 1.00 75.12 80 LEU A CA 1
ATOM 609 C C . LEU A 1 80 ? -4.626 5.238 11.887 1.00 75.12 80 LEU A C 1
ATOM 611 O O . LEU A 1 80 ? -5.825 5.040 12.085 1.00 75.12 80 LEU A O 1
ATOM 615 N N . GLY A 1 81 ? -3.728 4.248 11.917 1.00 70.62 81 GLY A N 1
ATOM 616 C CA . GLY A 1 81 ? -4.045 2.838 12.157 1.00 70.62 81 GLY A CA 1
ATOM 617 C C . GLY A 1 81 ? -4.721 2.146 10.971 1.00 70.62 81 GLY A C 1
ATOM 618 O O . GLY A 1 81 ? -5.486 1.203 11.160 1.00 70.62 81 GLY A O 1
ATOM 619 N N . ARG A 1 82 ? -4.509 2.638 9.743 1.00 78.56 82 ARG A N 1
ATOM 620 C CA . ARG A 1 82 ? -5.124 2.094 8.523 1.00 78.56 82 ARG A CA 1
ATOM 621 C C . ARG A 1 82 ? -4.058 1.490 7.619 1.00 78.56 82 ARG A C 1
ATOM 623 O O . ARG A 1 82 ? -3.069 2.141 7.305 1.00 78.56 82 ARG A O 1
ATOM 630 N N . HIS A 1 83 ? -4.283 0.269 7.145 1.00 77.00 83 HIS A N 1
ATOM 631 C CA . HIS A 1 83 ? -3.329 -0.406 6.267 1.00 77.00 83 HIS A CA 1
ATOM 632 C C . HIS A 1 83 ? -3.245 0.282 4.904 1.00 77.00 83 HIS A C 1
ATOM 634 O O . HIS A 1 83 ? -4.270 0.481 4.241 1.00 77.00 83 HIS A O 1
ATOM 640 N N . ALA A 1 84 ? -2.026 0.579 4.460 1.00 77.75 84 ALA A N 1
ATOM 641 C CA . ALA A 1 84 ? -1.774 1.081 3.121 1.00 77.75 84 ALA A CA 1
ATOM 642 C C . ALA A 1 84 ? -0.488 0.501 2.526 1.00 77.75 84 ALA A C 1
ATOM 644 O O . ALA A 1 84 ? 0.489 0.282 3.239 1.00 77.75 84 ALA A O 1
ATOM 645 N N . VAL A 1 85 ? -0.503 0.256 1.216 1.00 76.19 85 VAL A N 1
ATOM 646 C CA . VAL A 1 85 ? 0.642 -0.236 0.437 1.00 76.19 85 VAL A CA 1
ATOM 647 C C . VAL A 1 85 ? 0.685 0.514 -0.889 1.00 76.19 85 VAL A C 1
ATOM 649 O O . VAL A 1 85 ? -0.365 0.758 -1.484 1.00 76.19 85 VAL A O 1
ATOM 652 N N . MET A 1 86 ? 1.883 0.879 -1.345 1.00 80.56 86 MET A N 1
ATOM 653 C CA . MET A 1 86 ? 2.104 1.457 -2.670 1.00 80.56 86 MET A CA 1
ATOM 654 C C . MET A 1 86 ? 2.876 0.467 -3.541 1.00 80.56 86 MET A C 1
ATOM 656 O O . MET A 1 86 ? 3.814 -0.172 -3.066 1.00 80.56 86 MET A O 1
ATOM 660 N N . SER A 1 87 ? 2.472 0.343 -4.801 1.00 71.75 87 SER A N 1
ATOM 661 C CA . SER A 1 87 ? 3.183 -0.424 -5.824 1.00 71.75 87 SER A CA 1
ATOM 662 C C . SER A 1 87 ? 3.526 0.499 -6.985 1.00 71.75 87 SER A C 1
ATOM 664 O O . SER A 1 87 ? 2.646 1.224 -7.431 1.00 71.75 87 SER A O 1
ATOM 666 N N . GLU A 1 88 ? 4.748 0.415 -7.510 1.00 71.94 88 GLU A N 1
ATOM 667 C CA . GLU A 1 88 ? 5.148 1.023 -8.786 1.00 71.94 88 GLU A CA 1
ATOM 668 C C . GLU A 1 88 ? 5.257 -0.065 -9.854 1.00 71.94 88 GLU A C 1
ATOM 670 O O . GLU A 1 88 ? 5.873 -1.112 -9.623 1.00 71.94 88 GLU A O 1
ATOM 675 N N . GLY A 1 89 ? 4.651 0.170 -11.014 1.00 62.19 89 GLY A N 1
ATOM 676 C CA . GLY A 1 89 ? 4.673 -0.764 -12.129 1.00 62.19 89 GLY A CA 1
ATOM 677 C C . GLY A 1 89 ? 5.117 -0.113 -13.431 1.00 62.19 89 GLY A C 1
ATOM 678 O O . GLY A 1 89 ? 4.261 0.420 -14.134 1.00 62.19 89 GLY A O 1
ATOM 679 N N . GLY A 1 90 ? 6.395 -0.303 -13.780 1.00 50.16 90 GLY A N 1
ATOM 680 C CA . GLY A 1 90 ? 6.953 -0.000 -15.105 1.00 50.16 90 GLY A CA 1
ATOM 681 C C . GLY A 1 90 ? 7.469 1.419 -15.247 1.00 50.16 90 GLY A C 1
ATOM 682 O O . GLY A 1 90 ? 6.643 2.351 -15.157 1.00 50.16 90 GLY A O 1
#

Nearest PDB structures (foldseek):
  3na6-assembly1_A  TM=7.906E-01  e=7.857E-03  Ruegeria sp. TM1040
  2qj8-assembly1_A  TM=7.482E-01  e=4.135E-02  Mesorhizobium japonicum MAFF 303099
  4r12-assembly1_A  TM=3.328E-01  e=2.542E+00  Dictyostelium purpureum
  6tcd-assembly2_E  TM=3.102E-01  e=3.102E+00  Salmo salar
  6j0w-assembly1_A  TM=3.987E-01  e=7.863E+00  Saccharomyces cerevisiae S288C